Protein AF-A0A2A4ZWP2-F1 (afdb_monomer)

Foldseek 3Di:
DDDPPPPPPVVVVPPPPDPDLAWDWDADPVLDTDIDDPALNVRVNNVVVSCCVPQVVPVVCVVCLLCLNCCPPVPPRHDNVSSVVSVVCVDPVNCVVPPVVPDDVSNVVD

Secondary structure (DSSP, 8-state):
---STTSSSTTSSGGGSS-----EEEE-TT--EEEE-SSHHHHHHHHHHHHHHHHHHHHHHHHHHHTT-HHHHSGGG--HHHHHHHHHHT-HHHHHHHTGGGS-HHHH--

pLDDT: mean 84.02, std 16.62, range [47.91, 98.12]

Sequence (110 aa):
MRSVLAISFAAFFLSACFGDQSAKIVRTEQGIPHITSSTWLGLGFGYGYAYAQDNFCLIMKDVVRANGQSARYLGAEGDIAQDLIHALYNEDGLINDNFASRFSKQGQDV

Radius of gyration: 20.96 Å; Cα contacts (8 Å, |Δi|>4): 109; chains: 1; bounding box: 51×32×67 Å

Solvent-accessible surface area (backbone atoms only — not comparable to full-atom values): 6577 Å² total; per-residue (Å²): 145,82,86,80,81,75,72,73,68,65,68,71,70,67,70,77,81,63,74,66,57,56,51,50,78,48,64,51,96,89,61,57,75,48,72,49,47,96,39,61,36,0,39,52,46,39,48,53,55,58,48,38,76,78,38,43,74,61,55,52,54,50,53,35,37,53,63,29,39,21,45,79,76,52,49,91,80,26,42,64,70,58,13,52,53,24,49,64,61,65,31,69,68,55,37,44,73,72,45,59,74,70,55,56,63,80,79,63,72,97

Nearest PDB structures (foldseek):
  3l91-assembly1_A  TM=9.123E-01  e=5.843E-06  Pseudomonas aeruginosa
  4bth-assembly1_A  TM=8.992E-01  e=1.644E-05  Pseudomonas aeruginosa PAO1
  4hst-assembly1_A  TM=7.594E-01  e=5.007E-03  Pseudomonas
  1jw0-assembly1_A  TM=6.304E-01  e=1.039E-02  Brevundimonas diminuta
  6nvw-assembly1_A  TM=7.621E-01  e=6.447E-02  Priestia megaterium

Mean predicted aligned error: 9.73 Å

Structure (mmCIF, N/CA/C/O backbone):
data_AF-A0A2A4ZWP2-F1
#
_entry.id   AF-A0A2A4ZWP2-F1
#
loop_
_atom_site.group_PDB
_atom_site.id
_atom_site.type_symbol
_atom_site.label_atom_id
_atom_site.label_alt_id
_atom_site.label_comp_id
_atom_site.label_asym_id
_atom_site.label_entity_id
_atom_site.label_seq_id
_atom_site.pdbx_PDB_ins_code
_atom_site.Cartn_x
_atom_site.Cartn_y
_atom_site.Cartn_z
_atom_site.occupancy
_atom_site.B_iso_or_equiv
_atom_site.auth_seq_id
_atom_site.auth_comp_id
_atom_site.auth_asym_id
_atom_site.auth_atom_id
_atom_site.pdbx_PDB_model_num
ATOM 1 N N . MET A 1 1 ? 31.298 -12.905 45.152 1.00 47.91 1 MET A N 1
ATOM 2 C CA . MET A 1 1 ? 29.902 -13.291 44.834 1.00 47.91 1 MET A CA 1
ATOM 3 C C . MET A 1 1 ? 29.024 -12.040 44.781 1.00 47.91 1 MET A C 1
ATOM 5 O O . MET A 1 1 ? 28.210 -11.795 45.654 1.00 47.91 1 MET A O 1
ATOM 9 N N . ARG A 1 2 ? 29.270 -11.177 43.800 1.00 50.47 2 ARG A N 1
ATOM 10 C CA . ARG A 1 2 ? 28.554 -9.925 43.510 1.00 50.47 2 ARG A CA 1
ATOM 11 C C . ARG A 1 2 ? 28.834 -9.717 42.025 1.00 50.47 2 ARG A C 1
ATOM 13 O O . ARG A 1 2 ? 30.019 -9.759 41.725 1.00 50.47 2 ARG A O 1
ATOM 20 N N . SER A 1 3 ? 27.821 -9.664 41.150 1.00 51.31 3 SER A N 1
ATOM 21 C CA . SER A 1 3 ? 27.879 -9.143 39.752 1.00 51.31 3 SER A CA 1
ATOM 22 C C . SER A 1 3 ? 26.988 -9.859 38.714 1.00 51.31 3 SER A C 1
ATOM 24 O O . SER A 1 3 ? 27.189 -9.653 37.527 1.00 51.31 3 SER A O 1
ATOM 26 N N . VAL A 1 4 ? 25.978 -10.658 39.089 1.00 55.62 4 VAL A N 1
ATOM 27 C CA . VAL A 1 4 ? 25.075 -11.289 38.085 1.00 55.62 4 VAL A CA 1
ATOM 28 C C . VAL A 1 4 ? 23.728 -10.552 37.917 1.00 55.62 4 VAL A C 1
ATOM 30 O O . VAL A 1 4 ? 22.989 -10.819 36.979 1.00 55.62 4 VAL A O 1
ATOM 33 N N . LEU A 1 5 ? 23.403 -9.557 38.753 1.00 53.66 5 LEU A N 1
ATOM 34 C CA . LEU A 1 5 ? 22.064 -8.937 38.758 1.00 53.66 5 LEU A CA 1
ATOM 35 C C . LEU A 1 5 ? 21.815 -7.837 37.700 1.00 53.66 5 LEU A C 1
ATOM 37 O O . LEU A 1 5 ? 20.681 -7.392 37.561 1.00 53.66 5 LEU A O 1
ATOM 41 N N . ALA A 1 6 ? 22.829 -7.371 36.964 1.00 53.06 6 ALA A N 1
ATOM 42 C CA . ALA A 1 6 ? 22.697 -6.175 36.117 1.00 53.06 6 ALA A CA 1
ATOM 43 C C . ALA A 1 6 ? 22.193 -6.439 34.681 1.00 53.06 6 ALA A C 1
ATOM 45 O O . ALA A 1 6 ? 21.870 -5.493 33.970 1.00 53.06 6 ALA A O 1
ATOM 46 N N . ILE A 1 7 ? 22.107 -7.700 34.239 1.00 55.59 7 ILE A N 1
ATOM 47 C CA . ILE A 1 7 ? 21.822 -8.026 32.827 1.00 55.59 7 ILE A CA 1
ATOM 48 C C . ILE A 1 7 ? 20.307 -8.097 32.529 1.00 55.59 7 ILE A C 1
ATOM 50 O O . ILE A 1 7 ? 19.901 -7.930 31.384 1.00 55.59 7 ILE A O 1
ATOM 54 N N . SER A 1 8 ? 19.435 -8.243 33.536 1.00 57.38 8 SER A N 1
ATOM 55 C CA . SER A 1 8 ? 17.982 -8.370 33.297 1.00 57.38 8 SER A CA 1
ATOM 56 C C . SER A 1 8 ? 17.220 -7.056 33.074 1.00 57.38 8 SER A C 1
ATOM 58 O O . SER A 1 8 ? 16.101 -7.113 32.575 1.00 57.38 8 SER A O 1
ATOM 60 N N . PHE A 1 9 ? 17.769 -5.878 33.398 1.00 55.03 9 PHE A N 1
ATOM 61 C CA . PHE A 1 9 ? 17.009 -4.615 33.291 1.00 55.03 9 PHE A CA 1
ATOM 62 C C . PHE A 1 9 ? 17.069 -3.961 31.896 1.00 55.03 9 PHE A C 1
ATOM 64 O O . PHE A 1 9 ? 16.184 -3.190 31.536 1.00 55.03 9 PHE A O 1
ATOM 71 N N . ALA A 1 10 ? 18.075 -4.294 31.078 1.00 56.00 10 ALA A N 1
ATOM 72 C CA . ALA A 1 10 ? 18.239 -3.721 29.737 1.00 56.00 10 ALA A CA 1
ATOM 73 C C . ALA A 1 10 ? 17.262 -4.303 28.695 1.00 56.00 10 ALA A C 1
ATOM 75 O O . ALA A 1 10 ? 16.994 -3.667 27.679 1.00 56.00 10 ALA A O 1
ATOM 76 N N . ALA A 1 11 ? 16.695 -5.487 28.946 1.00 55.81 11 ALA A N 1
ATOM 77 C CA . ALA A 1 11 ? 15.780 -6.143 28.010 1.00 55.81 11 ALA A CA 1
ATOM 78 C C . ALA A 1 11 ? 14.361 -5.542 28.011 1.00 55.81 11 ALA A C 1
ATOM 80 O O . ALA A 1 11 ? 13.626 -5.722 27.045 1.00 55.81 11 ALA A O 1
ATOM 81 N N . PHE A 1 12 ? 13.969 -4.811 29.063 1.00 53.38 12 PHE A N 1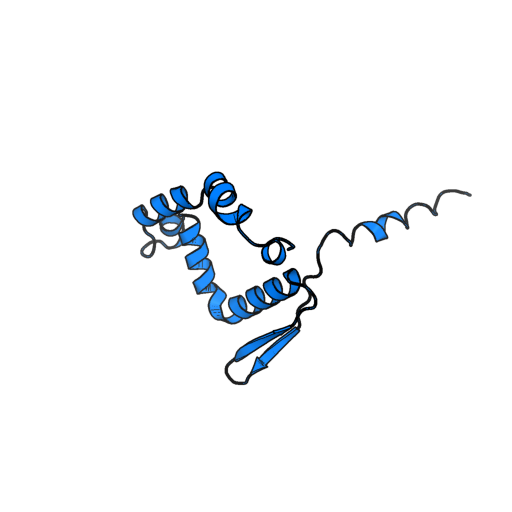
ATOM 82 C CA . PHE A 1 12 ? 12.607 -4.274 29.185 1.00 53.38 12 PHE A CA 1
ATOM 83 C C . PHE A 1 12 ? 12.415 -2.922 28.476 1.00 53.38 12 PHE A C 1
ATOM 85 O O . PHE A 1 12 ? 11.300 -2.572 28.105 1.00 53.38 12 PHE A O 1
ATOM 92 N N . PHE A 1 13 ? 13.495 -2.172 28.233 1.00 54.09 13 PHE A N 1
ATOM 93 C CA . PHE A 1 13 ? 13.431 -0.862 27.570 1.00 54.09 13 PHE A CA 1
ATOM 94 C C . PHE A 1 13 ? 13.458 -0.930 26.036 1.00 54.09 13 PHE A C 1
ATOM 96 O O . PHE A 1 13 ? 13.235 0.083 25.379 1.00 54.09 13 PHE A O 1
ATOM 103 N N . LEU A 1 14 ? 13.694 -2.106 25.446 1.00 52.91 14 LEU A N 1
ATOM 104 C CA . LEU A 1 14 ? 13.823 -2.248 23.992 1.00 52.91 14 LEU A CA 1
ATOM 105 C C . LEU A 1 14 ? 12.468 -2.317 23.260 1.00 52.91 14 LEU A C 1
ATOM 107 O O . LEU A 1 14 ? 12.407 -2.094 22.055 1.00 52.91 14 LEU A O 1
ATOM 111 N N . SER A 1 15 ? 11.372 -2.602 23.971 1.00 55.16 15 SER A N 1
ATOM 112 C CA . SER A 1 15 ? 10.065 -2.875 23.351 1.00 55.16 15 SER A CA 1
ATOM 113 C C . SER A 1 15 ? 9.203 -1.633 23.074 1.00 55.16 15 SER A C 1
ATOM 115 O O . SER A 1 15 ? 8.121 -1.777 22.517 1.00 55.16 15 SER A O 1
ATOM 117 N N . ALA A 1 16 ? 9.643 -0.427 23.446 1.00 55.94 16 ALA A N 1
ATOM 118 C CA . ALA A 1 16 ? 8.840 0.799 23.329 1.00 55.94 16 ALA A CA 1
ATOM 119 C C . ALA A 1 16 ? 9.024 1.567 22.002 1.00 55.94 16 ALA A C 1
ATOM 121 O O . ALA A 1 16 ? 8.424 2.623 21.830 1.00 55.94 16 ALA A O 1
ATOM 122 N N . CYS A 1 17 ? 9.865 1.083 21.081 1.00 58.34 17 CYS A N 1
ATOM 123 C CA . CYS A 1 17 ? 10.181 1.809 19.842 1.00 58.34 17 CYS A CA 1
ATOM 124 C C . CYS A 1 17 ? 9.208 1.518 18.685 1.00 58.34 17 CYS A C 1
ATOM 126 O O . CYS A 1 17 ? 9.166 2.264 17.714 1.00 58.34 17 CYS A O 1
ATOM 128 N N . PHE A 1 18 ? 8.420 0.443 18.772 1.00 62.00 18 PHE A N 1
ATOM 129 C CA . PHE A 1 18 ? 7.414 0.121 17.763 1.00 62.00 18 PHE A CA 1
ATOM 130 C C . PHE A 1 18 ? 6.050 0.533 18.305 1.00 62.00 18 PHE A C 1
ATOM 132 O O . PHE A 1 18 ? 5.607 -0.003 19.322 1.00 62.00 18 PHE A O 1
ATOM 139 N N . GLY A 1 19 ? 5.408 1.509 17.659 1.00 69.69 19 GLY A N 1
ATOM 140 C CA . GLY A 1 19 ? 4.042 1.902 17.995 1.00 69.69 19 GLY A CA 1
ATOM 141 C C . GLY A 1 19 ? 3.086 0.703 17.961 1.00 69.69 19 GLY A C 1
ATOM 142 O O . GLY A 1 19 ? 3.341 -0.298 17.287 1.00 69.69 19 GLY A O 1
ATOM 143 N N . ASP A 1 20 ? 1.977 0.796 18.698 1.00 80.50 20 ASP A N 1
ATOM 144 C CA . ASP A 1 20 ? 0.961 -0.259 18.744 1.00 80.50 20 ASP A CA 1
ATOM 145 C C . ASP A 1 20 ? 0.295 -0.428 17.365 1.00 80.50 20 ASP A C 1
ATOM 147 O O . ASP A 1 20 ? -0.468 0.433 16.923 1.00 80.50 20 ASP A O 1
ATOM 151 N N . GLN A 1 21 ? 0.609 -1.541 16.694 1.00 86.94 21 GLN A N 1
ATOM 152 C CA . GLN A 1 21 ? 0.063 -1.952 15.392 1.00 86.94 21 GLN A CA 1
ATOM 153 C C . GLN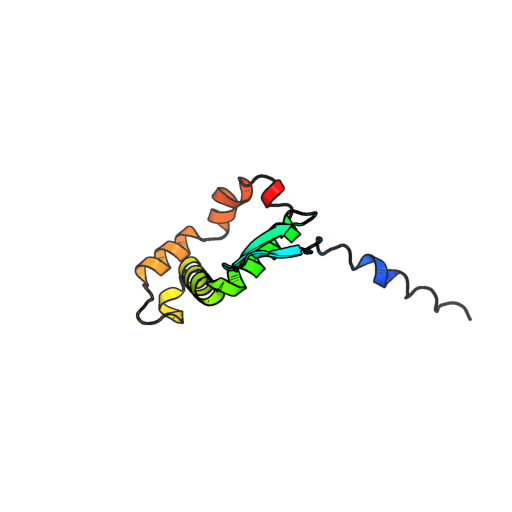 A 1 21 ? -1.150 -2.887 15.529 1.00 86.94 21 GLN A C 1
ATOM 155 O O . GLN A 1 21 ? -1.567 -3.520 14.557 1.00 86.94 21 GLN A O 1
ATOM 160 N N . SER A 1 22 ? -1.713 -3.034 16.731 1.00 91.62 22 SER A N 1
ATOM 161 C CA . SER A 1 22 ? -2.841 -3.936 16.941 1.00 91.62 22 SER A CA 1
ATOM 162 C C . SER A 1 22 ? -4.121 -3.425 16.270 1.00 91.62 22 SER A C 1
ATOM 164 O O . SER A 1 22 ? -4.464 -2.246 16.317 1.00 91.62 22 SER A O 1
ATOM 166 N N . ALA A 1 23 ? -4.856 -4.339 15.636 1.00 96.31 23 ALA A N 1
ATOM 167 C CA . ALA A 1 23 ? -6.153 -4.055 15.038 1.00 96.31 23 ALA A CA 1
ATOM 168 C C . ALA A 1 23 ? -7.072 -5.268 15.150 1.00 96.31 23 ALA A C 1
ATOM 170 O O . ALA A 1 23 ? -6.656 -6.409 14.940 1.00 96.31 23 ALA A O 1
ATOM 171 N N . LYS A 1 24 ? -8.351 -5.018 15.430 1.00 97.94 24 LYS A N 1
ATOM 172 C CA . LYS A 1 24 ? -9.405 -6.028 15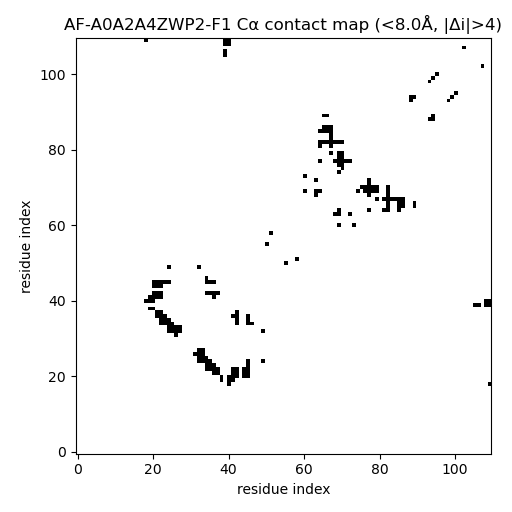.323 1.00 97.94 24 LYS A CA 1
ATOM 173 C C . LYS A 1 24 ? -10.108 -5.861 13.982 1.00 97.94 24 LYS A C 1
ATOM 175 O O . LYS A 1 24 ? -10.600 -4.776 13.678 1.00 97.94 24 LYS A O 1
ATOM 180 N N . ILE A 1 25 ? -10.184 -6.949 13.221 1.00 98.12 25 ILE A N 1
ATOM 181 C CA . ILE A 1 25 ? -10.826 -6.995 11.906 1.00 98.12 25 ILE A CA 1
ATOM 182 C C . ILE A 1 25 ? -11.987 -7.984 11.978 1.00 98.12 25 ILE A C 1
ATOM 184 O O . ILE A 1 25 ? -11.793 -9.151 12.316 1.00 98.12 25 ILE A O 1
ATOM 188 N N . VAL A 1 26 ? -13.195 -7.517 11.668 1.00 98.12 26 VAL A N 1
ATOM 189 C CA . VAL A 1 26 ? -14.394 -8.356 11.542 1.00 98.12 26 VAL A CA 1
ATOM 190 C C . VAL A 1 26 ? -14.954 -8.167 10.142 1.00 98.12 26 VAL A C 1
ATOM 192 O O . VAL A 1 26 ? -15.094 -7.034 9.688 1.00 98.12 26 VAL A O 1
ATOM 195 N N . ARG A 1 27 ? -15.272 -9.263 9.454 1.00 97.88 27 ARG A N 1
ATOM 196 C CA . ARG A 1 27 ? -15.872 -9.217 8.119 1.00 97.88 27 ARG A CA 1
ATOM 197 C C . ARG A 1 27 ? -17.348 -9.577 8.172 1.00 97.88 27 ARG A C 1
ATOM 199 O O . ARG A 1 27 ? -17.747 -10.462 8.927 1.00 97.88 27 ARG A O 1
ATOM 206 N N . THR A 1 28 ? -18.142 -8.872 7.376 1.00 97.69 28 THR A N 1
ATOM 207 C CA . THR A 1 28 ? -19.525 -9.264 7.070 1.00 97.69 28 THR A CA 1
ATOM 208 C C . THR A 1 28 ? -19.542 -10.389 6.034 1.00 97.69 28 THR A C 1
ATOM 210 O O . THR A 1 28 ? -18.495 -10.797 5.529 1.00 97.69 28 THR A O 1
ATOM 213 N N . GLU A 1 29 ? -20.729 -10.899 5.706 1.00 96.88 29 GLU A N 1
ATOM 214 C CA . GLU A 1 29 ? -20.913 -12.018 4.773 1.00 96.88 29 GLU A CA 1
ATOM 215 C C . GLU A 1 29 ? -20.303 -11.754 3.384 1.00 96.88 29 GLU A C 1
ATOM 217 O O . GLU A 1 29 ? -19.697 -12.646 2.800 1.00 96.88 29 GLU A O 1
ATOM 222 N N . GLN A 1 30 ? -20.382 -10.518 2.882 1.00 96.75 30 GLN A N 1
ATOM 223 C CA . GLN A 1 30 ? -19.811 -10.123 1.586 1.00 96.75 30 GLN A CA 1
ATOM 224 C C . GLN A 1 30 ? -18.321 -9.739 1.674 1.00 96.75 30 GLN A C 1
ATOM 226 O O . GLN A 1 30 ? -17.775 -9.161 0.739 1.00 96.75 30 GLN A O 1
ATOM 231 N N . GLY A 1 31 ? -17.656 -10.019 2.799 1.00 96.25 31 GLY A N 1
ATOM 232 C CA . GLY A 1 31 ? -16.225 -9.771 2.980 1.00 96.25 31 GLY A CA 1
ATOM 233 C C . GLY A 1 31 ? -15.848 -8.327 3.325 1.00 96.25 31 GLY A C 1
ATOM 234 O O . GLY A 1 31 ? -14.658 -8.035 3.429 1.00 96.25 31 GLY A O 1
ATOM 235 N N . ILE A 1 32 ? -16.817 -7.430 3.554 1.00 97.94 32 ILE A N 1
ATOM 236 C CA . ILE A 1 32 ? -16.553 -6.018 3.882 1.00 97.94 32 ILE A CA 1
ATOM 237 C C . ILE A 1 32 ? -15.886 -5.941 5.268 1.00 97.94 32 ILE A C 1
ATOM 239 O O . ILE A 1 32 ? -16.498 -6.377 6.252 1.00 97.94 32 ILE A O 1
ATOM 243 N N . PRO A 1 33 ? -14.650 -5.414 5.377 1.00 98.00 33 PRO A N 1
ATOM 244 C CA . PRO A 1 33 ? -13.936 -5.357 6.644 1.00 98.00 33 PRO A CA 1
ATOM 245 C C . PRO A 1 33 ? -14.375 -4.156 7.492 1.00 98.00 33 PRO A C 1
ATOM 247 O O . PRO A 1 33 ? -14.331 -3.009 7.055 1.00 98.00 33 PRO A O 1
ATOM 250 N N . HIS A 1 34 ? -14.724 -4.420 8.748 1.00 98.00 34 HIS A N 1
ATOM 251 C CA . HIS A 1 34 ? -14.853 -3.426 9.810 1.00 98.00 34 HIS A CA 1
ATOM 252 C C . HIS A 1 34 ? -13.603 -3.503 10.691 1.00 98.00 34 HIS A C 1
ATOM 254 O O . HIS A 1 34 ? -13.357 -4.527 11.336 1.00 98.00 34 HIS A O 1
ATOM 260 N N . ILE A 1 35 ? -12.801 -2.436 10.696 1.00 97.94 35 ILE A N 1
ATOM 261 C CA . ILE A 1 35 ? -11.501 -2.390 11.375 1.00 97.94 35 ILE A CA 1
ATOM 262 C C . ILE A 1 35 ? -11.586 -1.416 12.547 1.00 97.94 35 ILE A C 1
ATOM 264 O O . ILE A 1 35 ? -12.023 -0.278 12.389 1.00 97.94 35 ILE A O 1
ATOM 268 N N . THR A 1 36 ? -11.148 -1.860 13.722 1.00 97.12 36 THR A N 1
ATOM 269 C CA . THR A 1 36 ? -11.078 -1.032 14.933 1.00 97.12 36 THR A CA 1
ATOM 270 C C . THR A 1 36 ? -9.697 -1.134 15.566 1.00 97.12 36 THR A C 1
ATOM 272 O O . THR A 1 36 ? -9.164 -2.238 15.688 1.00 97.12 36 THR A O 1
ATOM 275 N N . SER A 1 37 ? -9.157 0.000 16.005 1.00 94.56 37 SER A N 1
ATOM 276 C CA . SER A 1 37 ? -7.856 0.127 16.669 1.00 94.56 37 SER A CA 1
ATOM 277 C C . SER A 1 37 ? -7.901 1.260 17.703 1.00 94.56 37 SER A C 1
ATOM 279 O O . SER A 1 37 ? -8.724 2.170 17.587 1.00 94.56 37 SER A O 1
ATOM 281 N N . SER A 1 38 ? -7.026 1.198 18.708 1.00 92.31 38 SER A N 1
ATOM 282 C CA . SER A 1 38 ? -6.771 2.265 19.690 1.00 92.31 38 SER A CA 1
ATOM 283 C C . SER A 1 38 ? -5.870 3.381 19.141 1.00 92.31 38 SER A C 1
ATOM 285 O O . SER A 1 38 ? -5.866 4.484 19.687 1.00 92.31 38 SER A O 1
ATOM 287 N N . THR A 1 39 ? -5.117 3.108 18.071 1.00 88.44 39 THR A N 1
ATOM 288 C CA . THR A 1 39 ? -4.139 4.019 17.457 1.00 88.44 39 THR A CA 1
ATOM 289 C C . THR A 1 39 ? -4.356 4.151 15.947 1.00 88.44 39 THR A C 1
ATOM 291 O O . THR A 1 39 ? -4.900 3.252 15.295 1.00 88.44 39 THR A O 1
ATOM 294 N N . TRP A 1 40 ? -3.884 5.259 15.368 1.00 88.38 40 TRP A N 1
ATOM 295 C CA . TRP A 1 40 ? -3.884 5.464 13.914 1.00 88.38 40 TRP A CA 1
ATOM 296 C C . TRP A 1 40 ? -2.955 4.494 13.190 1.00 88.38 40 TRP A C 1
ATOM 298 O O . TRP A 1 40 ? -3.347 3.956 12.157 1.00 88.38 40 TRP A O 1
ATOM 308 N N . LEU A 1 41 ? -1.788 4.196 13.771 1.00 87.56 41 LEU A N 1
ATOM 309 C CA . LEU A 1 41 ? -0.878 3.176 13.258 1.00 87.56 41 LEU A CA 1
ATOM 310 C C . LEU A 1 41 ? -1.560 1.806 13.155 1.00 87.56 41 LEU A C 1
ATOM 312 O O . LEU A 1 41 ? -1.566 1.202 12.084 1.00 87.56 41 LEU A O 1
ATOM 316 N N . GLY A 1 42 ? -2.186 1.335 14.237 1.00 91.81 42 GLY A N 1
ATOM 317 C CA . GLY A 1 42 ? -2.923 0.074 14.234 1.00 91.81 42 GLY A CA 1
ATOM 318 C C . GLY A 1 42 ? -4.098 0.095 13.256 1.00 91.81 42 GLY A C 1
ATOM 319 O O . GLY A 1 42 ? -4.326 -0.880 12.542 1.00 91.81 42 GLY A O 1
ATOM 320 N N . LEU A 1 43 ? -4.803 1.226 13.121 1.00 92.50 43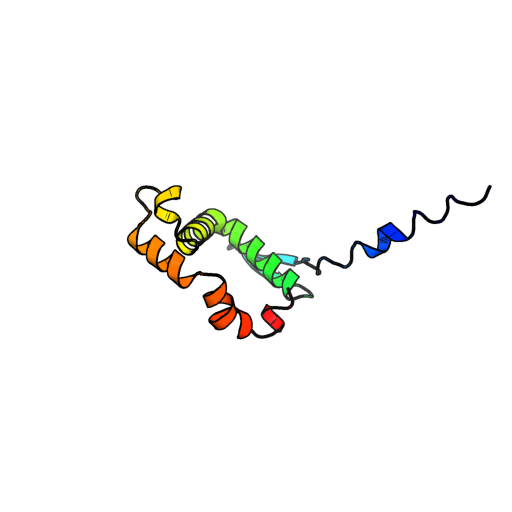 LEU A N 1
ATOM 321 C CA . LEU A 1 43 ? -5.890 1.356 12.147 1.00 92.50 43 LEU A CA 1
ATOM 322 C C . LEU A 1 43 ? -5.373 1.227 10.706 1.00 92.50 43 LEU A C 1
ATOM 324 O O . LEU A 1 43 ? -5.947 0.474 9.917 1.00 92.50 43 LEU A O 1
ATOM 328 N N . GLY A 1 44 ? -4.277 1.919 10.379 1.00 91.50 44 GLY A N 1
ATOM 329 C CA . GLY A 1 44 ? -3.610 1.835 9.081 1.00 91.50 44 GLY A CA 1
ATOM 330 C C . GLY A 1 44 ? -3.091 0.427 8.787 1.00 91.50 44 GLY A C 1
ATOM 331 O O . GLY A 1 44 ? -3.309 -0.089 7.691 1.00 91.50 44 GLY A O 1
ATOM 332 N N . PHE A 1 45 ? -2.499 -0.233 9.787 1.00 93.69 45 PHE A N 1
ATOM 333 C CA . PHE A 1 45 ? -2.058 -1.624 9.690 1.00 93.69 45 PHE A CA 1
ATOM 334 C C . PHE A 1 45 ? -3.227 -2.569 9.380 1.00 93.69 45 PHE A C 1
ATOM 336 O O . PHE A 1 45 ? -3.175 -3.330 8.412 1.00 93.69 45 PHE A O 1
ATOM 343 N N . GLY A 1 46 ? -4.318 -2.485 10.149 1.00 96.44 46 GLY A N 1
ATOM 344 C CA . GLY A 1 46 ? -5.510 -3.306 9.939 1.00 96.44 46 GLY A CA 1
ATOM 345 C C . GLY A 1 46 ? -6.166 -3.069 8.577 1.00 96.44 46 GLY A C 1
ATOM 346 O O . GLY A 1 46 ? -6.599 -4.025 7.932 1.00 96.44 46 GLY A O 1
ATOM 347 N N . TYR A 1 47 ? -6.187 -1.818 8.107 1.00 96.38 47 TYR A N 1
ATOM 348 C CA . TYR A 1 47 ? -6.669 -1.460 6.773 1.00 96.38 47 TYR A CA 1
ATOM 349 C C . TYR A 1 47 ? -5.807 -2.057 5.663 1.00 96.38 47 TYR A C 1
ATOM 351 O O . TYR A 1 47 ? -6.333 -2.764 4.802 1.00 96.38 47 TYR A O 1
ATOM 359 N N . GLY A 1 48 ? -4.490 -1.839 5.712 1.00 95.69 48 GLY A N 1
ATOM 360 C CA . GLY A 1 48 ? -3.560 -2.400 4.735 1.00 95.69 48 GLY A CA 1
ATOM 361 C C . GLY A 1 48 ? -3.636 -3.926 4.692 1.00 95.69 48 GLY A C 1
ATOM 362 O O . GLY A 1 48 ? -3.724 -4.510 3.614 1.00 95.69 48 GLY A O 1
ATOM 363 N N . TYR A 1 49 ? -3.703 -4.574 5.859 1.00 96.94 49 TYR A N 1
ATOM 364 C CA . TYR A 1 49 ? -3.836 -6.026 5.967 1.00 96.94 49 TYR A CA 1
ATOM 365 C C . TYR A 1 49 ? -5.165 -6.544 5.398 1.00 96.94 49 TYR A C 1
ATOM 367 O O . TYR A 1 49 ? -5.190 -7.552 4.688 1.00 96.94 49 TYR A O 1
ATOM 375 N N . ALA A 1 50 ? -6.285 -5.879 5.694 1.00 98.06 50 ALA A N 1
ATOM 376 C CA . ALA A 1 50 ? -7.587 -6.257 5.152 1.00 98.06 50 ALA A CA 1
ATOM 377 C C . ALA A 1 50 ? -7.628 -6.104 3.628 1.00 98.06 50 ALA A C 1
ATOM 379 O O . ALA A 1 50 ? -8.069 -7.028 2.950 1.00 98.06 50 ALA A O 1
ATOM 380 N N . TYR A 1 51 ? -7.131 -4.983 3.101 1.00 97.88 51 TYR A N 1
ATOM 381 C CA . TYR A 1 51 ? -7.110 -4.708 1.667 1.00 97.88 51 TYR A CA 1
ATOM 382 C C . TYR A 1 51 ? -6.177 -5.657 0.907 1.00 97.88 51 TYR A C 1
ATOM 384 O O . TYR A 1 51 ? -6.550 -6.163 -0.149 1.00 97.88 51 TYR A O 1
ATOM 392 N N . ALA A 1 52 ? -4.993 -5.950 1.457 1.00 97.69 52 ALA A N 1
ATOM 393 C CA . ALA A 1 52 ? -4.033 -6.864 0.844 1.00 97.69 52 ALA A CA 1
ATOM 394 C C . ALA A 1 52 ? -4.582 -8.291 0.721 1.00 97.69 52 ALA A C 1
ATOM 396 O O . ALA A 1 52 ? -4.357 -8.923 -0.303 1.00 97.69 52 ALA A O 1
ATOM 397 N N . GLN A 1 53 ? -5.346 -8.787 1.699 1.00 96.88 53 GLN A N 1
ATOM 398 C CA . GLN A 1 53 ? -5.985 -10.108 1.584 1.00 96.88 53 GLN A CA 1
ATOM 399 C C . GLN A 1 53 ? -6.854 -10.236 0.326 1.00 96.88 53 GLN A C 1
ATOM 401 O O . GLN A 1 53 ? -6.868 -11.296 -0.294 1.00 96.88 53 GLN A O 1
ATOM 406 N N . ASP A 1 54 ? -7.528 -9.153 -0.061 1.00 97.25 54 ASP A N 1
ATOM 407 C CA . ASP A 1 54 ? -8.491 -9.164 -1.161 1.00 97.25 54 ASP A CA 1
ATOM 408 C C . ASP A 1 54 ? -7.863 -8.695 -2.491 1.00 97.25 54 ASP A C 1
ATOM 410 O O . ASP A 1 54 ? -8.280 -9.125 -3.564 1.00 97.25 54 ASP A O 1
ATOM 414 N N . ASN A 1 55 ? -6.853 -7.815 -2.440 1.00 97.62 55 ASN A N 1
ATOM 415 C CA . ASN A 1 55 ? -6.363 -7.055 -3.598 1.00 97.62 55 ASN A CA 1
ATOM 416 C C . ASN A 1 55 ? -4.829 -7.011 -3.727 1.00 97.62 55 ASN A C 1
ATOM 418 O O . ASN A 1 55 ? -4.300 -6.119 -4.393 1.00 97.62 55 ASN A O 1
ATOM 422 N N . PHE A 1 56 ? -4.093 -7.955 -3.124 1.00 97.44 56 PHE A N 1
ATOM 423 C CA . PHE A 1 56 ? -2.621 -7.939 -3.112 1.00 97.44 56 PHE A CA 1
ATOM 424 C C . PHE A 1 56 ? -1.995 -7.728 -4.500 1.00 97.44 56 PHE A C 1
ATOM 426 O O . PHE A 1 56 ? -1.155 -6.852 -4.690 1.00 97.44 56 PHE A O 1
ATOM 433 N N . CYS A 1 57 ? -2.419 -8.502 -5.500 1.00 96.19 57 CYS A N 1
ATOM 434 C CA . CYS A 1 57 ? -1.839 -8.415 -6.840 1.00 96.19 57 CYS A CA 1
ATOM 435 C C . CYS A 1 57 ? -2.105 -7.059 -7.507 1.00 96.19 57 CYS A C 1
ATOM 437 O O . CYS A 1 57 ? -1.242 -6.552 -8.218 1.00 96.19 57 CYS A O 1
ATOM 439 N N . LEU A 1 58 ? -3.286 -6.475 -7.281 1.00 97.06 58 LEU A N 1
ATOM 440 C CA . LEU A 1 58 ? -3.649 -5.180 -7.853 1.00 97.06 58 LEU A CA 1
ATOM 441 C C . LEU A 1 58 ? -2.762 -4.081 -7.274 1.00 97.06 58 LEU A C 1
ATOM 443 O O . LEU A 1 58 ? -2.086 -3.384 -8.028 1.00 97.06 58 LEU A O 1
ATOM 447 N N . ILE A 1 59 ? -2.676 -4.001 -5.944 1.00 97.62 59 ILE A N 1
ATOM 448 C CA . ILE A 1 59 ? -1.888 -2.947 -5.305 1.00 97.62 59 ILE A CA 1
ATOM 449 C C . ILE A 1 59 ? -0.401 -3.071 -5.610 1.00 97.62 59 ILE A C 1
ATOM 451 O O . ILE A 1 59 ? 0.259 -2.064 -5.838 1.00 97.62 59 ILE A O 1
ATOM 455 N N . MET A 1 60 ? 0.137 -4.290 -5.693 1.00 97.56 60 MET A N 1
ATOM 456 C CA . MET A 1 60 ? 1.554 -4.469 -6.011 1.00 97.56 60 MET A CA 1
ATOM 457 C C . MET A 1 60 ? 1.893 -4.048 -7.444 1.00 97.56 60 MET A C 1
ATOM 459 O O . MET A 1 60 ? 2.982 -3.519 -7.673 1.00 97.56 60 MET A O 1
ATOM 463 N N . LYS A 1 61 ? 0.971 -4.211 -8.404 1.00 97.38 61 LYS A N 1
ATOM 464 C CA . LYS A 1 61 ? 1.151 -3.663 -9.759 1.00 97.38 61 LYS A CA 1
ATOM 465 C C . LYS A 1 61 ? 1.199 -2.138 -9.735 1.00 97.38 61 LYS A C 1
ATOM 467 O O . LYS A 1 61 ? 2.044 -1.549 -10.408 1.00 97.38 61 LYS A O 1
ATOM 472 N N . ASP A 1 62 ? 0.346 -1.509 -8.935 1.00 96.50 62 ASP A N 1
ATOM 473 C CA . ASP A 1 62 ? 0.323 -0.053 -8.808 1.00 96.50 62 ASP A CA 1
ATOM 474 C C . ASP A 1 62 ? 1.556 0.481 -8.073 1.00 96.50 62 ASP A C 1
ATOM 476 O O . ASP A 1 62 ? 2.120 1.481 -8.501 1.00 96.50 62 ASP A O 1
ATOM 480 N N . VAL A 1 63 ? 2.066 -0.225 -7.057 1.00 96.38 63 VAL A N 1
ATOM 481 C CA . VAL A 1 63 ? 3.351 0.101 -6.409 1.00 96.38 63 VAL A CA 1
ATOM 482 C C . VAL A 1 63 ? 4.502 0.051 -7.416 1.00 96.38 63 VAL A C 1
ATOM 484 O O . VAL A 1 63 ? 5.330 0.958 -7.463 1.00 96.38 63 VAL A O 1
ATOM 487 N N . VAL A 1 64 ? 4.558 -0.980 -8.263 1.00 97.31 64 VAL A N 1
ATOM 488 C CA . VAL A 1 64 ? 5.580 -1.087 -9.317 1.00 97.31 64 VAL A CA 1
ATOM 489 C C . VAL A 1 64 ? 5.496 0.084 -10.306 1.00 97.31 64 VAL A C 1
ATOM 491 O O . VAL A 1 64 ? 6.529 0.643 -10.678 1.00 97.31 64 VAL A O 1
ATOM 494 N N . ARG A 1 65 ? 4.284 0.480 -10.715 1.00 96.44 65 ARG A N 1
ATOM 495 C CA . ARG A 1 65 ? 4.062 1.636 -11.601 1.00 96.44 65 ARG A CA 1
ATOM 496 C C . ARG A 1 65 ? 4.423 2.955 -10.931 1.00 96.44 65 ARG A C 1
ATOM 498 O O . ARG A 1 65 ? 5.091 3.773 -11.552 1.00 96.44 65 ARG A O 1
ATOM 505 N N . ALA A 1 66 ? 4.034 3.138 -9.671 1.00 95.12 66 ALA A N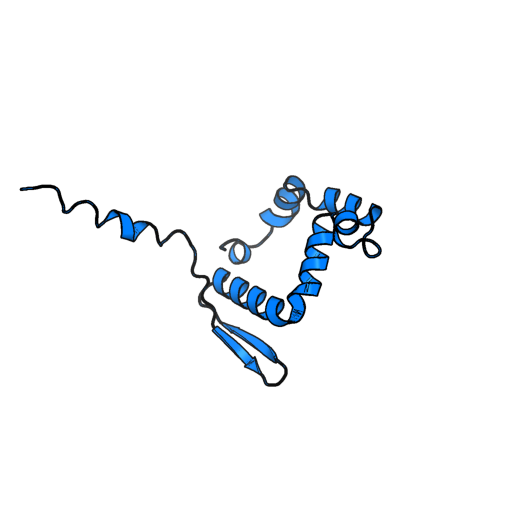 1
ATOM 506 C CA . ALA A 1 66 ? 4.355 4.322 -8.886 1.00 95.12 66 ALA A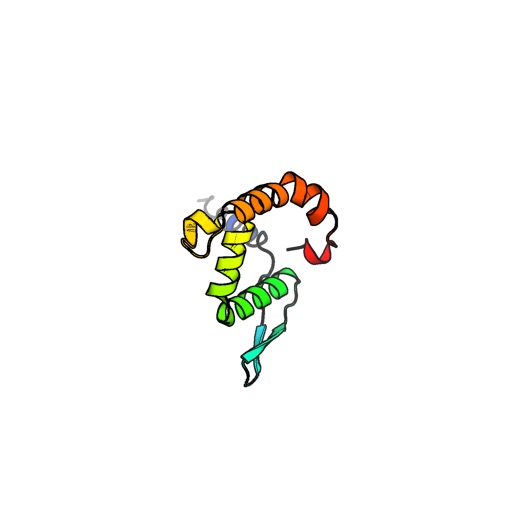 CA 1
ATOM 507 C C . ALA A 1 66 ? 5.870 4.492 -8.716 1.00 95.12 66 ALA A C 1
ATOM 509 O O . ALA A 1 66 ? 6.371 5.607 -8.785 1.00 95.12 66 ALA A O 1
ATOM 510 N N . ASN A 1 67 ? 6.617 3.395 -8.593 1.00 93.94 67 ASN A N 1
ATOM 511 C CA . ASN A 1 67 ? 8.080 3.435 -8.559 1.00 93.94 67 ASN A CA 1
ATOM 512 C C . ASN A 1 67 ? 8.731 3.655 -9.938 1.00 93.94 67 ASN A C 1
ATOM 514 O O . ASN A 1 67 ? 9.956 3.703 -10.027 1.00 93.94 67 ASN A O 1
ATOM 518 N N . GLY A 1 68 ? 7.948 3.739 -11.018 1.00 96.38 68 GLY A N 1
ATOM 519 C CA . GLY A 1 68 ? 8.457 3.852 -12.383 1.00 96.38 68 GLY A CA 1
ATOM 520 C C . GLY A 1 68 ? 9.235 2.616 -12.841 1.00 96.38 68 GLY A C 1
ATOM 521 O O . GLY A 1 68 ? 10.287 2.731 -13.465 1.00 96.38 68 GLY A O 1
ATOM 522 N N . GLN A 1 69 ? 8.765 1.421 -12.475 1.00 96.94 69 GLN A N 1
ATOM 523 C CA . GLN A 1 69 ? 9.441 0.152 -12.775 1.00 96.94 69 GLN A CA 1
ATOM 524 C C . GLN A 1 69 ? 8.552 -0.835 -13.546 1.00 96.94 69 GLN A C 1
ATOM 526 O O . GLN A 1 69 ? 8.840 -2.037 -13.596 1.00 96.94 69 GLN A O 1
ATOM 531 N N . SER A 1 70 ? 7.459 -0.359 -14.142 1.00 97.81 70 SER A N 1
ATOM 532 C CA . SER A 1 70 ? 6.477 -1.209 -14.812 1.00 97.81 70 SER A CA 1
ATOM 533 C C . SER A 1 70 ? 7.054 -1.933 -16.026 1.00 97.81 70 SER A C 1
ATOM 535 O O . SER A 1 70 ? 6.830 -3.135 -16.168 1.00 97.81 70 SER A O 1
ATOM 537 N N . ALA 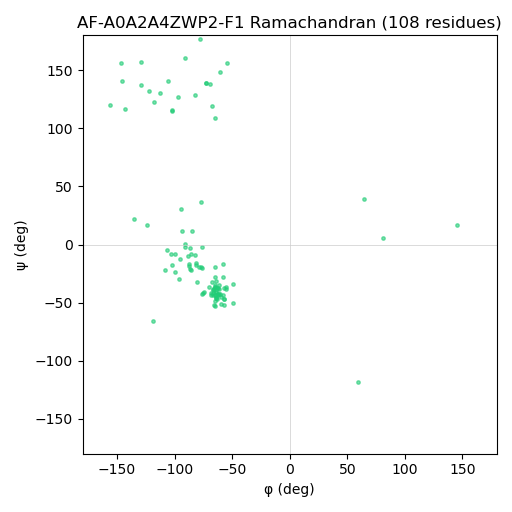A 1 71 ? 7.881 -1.276 -16.839 1.00 97.06 71 ALA A N 1
ATOM 538 C CA . ALA A 1 71 ? 8.517 -1.898 -17.997 1.00 97.06 71 ALA A CA 1
ATOM 539 C C . ALA A 1 71 ? 9.497 -3.017 -17.605 1.00 97.06 71 ALA A C 1
ATOM 541 O O . ALA A 1 71 ? 9.688 -3.974 -18.355 1.00 97.06 71 ALA A O 1
ATOM 542 N N . ARG A 1 72 ? 10.095 -2.931 -16.407 1.00 96.00 72 ARG A N 1
ATOM 543 C CA . ARG A 1 72 ? 11.015 -3.951 -15.884 1.00 96.00 72 ARG A CA 1
ATOM 544 C C . ARG A 1 72 ? 10.286 -5.197 -15.385 1.00 96.00 72 ARG A C 1
ATOM 546 O O . ARG A 1 72 ? 10.771 -6.302 -15.613 1.00 96.00 72 ARG A O 1
ATOM 553 N N . TYR A 1 73 ? 9.177 -5.024 -14.666 1.00 97.44 73 TYR A N 1
ATOM 554 C CA . TYR A 1 73 ? 8.544 -6.122 -13.922 1.00 97.44 73 TYR A CA 1
ATOM 555 C C . TYR A 1 73 ? 7.225 -6.623 -14.520 1.00 97.44 73 TYR A C 1
ATOM 557 O O . TYR A 1 73 ? 6.843 -7.756 -14.239 1.00 97.44 73 TYR A O 1
ATOM 565 N N . LEU A 1 74 ? 6.533 -5.821 -15.336 1.00 97.12 74 LEU A N 1
ATOM 566 C CA . LEU A 1 74 ? 5.219 -6.164 -15.904 1.00 97.12 74 LEU A CA 1
ATOM 567 C C . LEU A 1 74 ? 5.272 -6.509 -17.403 1.00 97.12 74 LEU A C 1
ATOM 569 O O . LEU A 1 74 ? 4.265 -6.919 -17.979 1.00 97.12 74 LEU A O 1
ATOM 573 N N . GLY A 1 75 ? 6.438 -6.378 -18.044 1.00 93.88 75 GLY A N 1
ATOM 574 C CA . GLY A 1 75 ? 6.637 -6.741 -19.447 1.00 93.88 75 GLY A CA 1
ATOM 575 C C . GLY A 1 75 ? 5.715 -5.955 -20.379 1.00 93.88 75 GLY A C 1
ATOM 576 O O . GLY A 1 75 ? 5.780 -4.732 -20.423 1.00 93.88 75 GLY A O 1
ATOM 577 N N . ALA A 1 76 ? 4.845 -6.659 -21.109 1.00 95.62 76 ALA A N 1
ATOM 578 C CA . ALA A 1 76 ? 3.932 -6.053 -22.084 1.00 95.62 76 ALA A CA 1
ATOM 579 C C . ALA A 1 76 ? 2.882 -5.109 -21.467 1.00 95.62 76 ALA A C 1
ATOM 581 O O . ALA A 1 76 ? 2.303 -4.300 -22.183 1.00 95.62 76 ALA A O 1
ATOM 582 N N . GLU A 1 77 ? 2.626 -5.209 -20.159 1.00 95.50 77 GLU A N 1
ATOM 583 C CA . GLU A 1 77 ? 1.721 -4.298 -19.445 1.00 95.50 77 GLU A CA 1
ATOM 584 C C . GLU A 1 77 ? 2.432 -3.066 -18.854 1.00 95.50 77 GLU A C 1
ATOM 586 O O . GLU A 1 77 ? 1.786 -2.239 -18.201 1.00 95.50 77 GLU A O 1
ATOM 591 N N . GLY A 1 78 ? 3.755 -2.976 -19.015 1.00 96.88 78 GLY A N 1
ATOM 592 C CA . GLY A 1 78 ? 4.562 -1.841 -18.581 1.00 96.88 78 GLY A CA 1
ATOM 593 C C . GLY A 1 78 ? 4.720 -0.776 -19.664 1.00 96.88 78 GLY A C 1
ATOM 594 O O . GLY A 1 78 ? 4.557 -1.049 -20.852 1.00 96.88 78 GLY A O 1
ATOM 595 N N . ASP A 1 79 ? 5.075 0.439 -19.248 1.00 97.56 79 ASP A N 1
ATOM 596 C CA . ASP A 1 79 ? 5.252 1.582 -20.145 1.00 97.56 79 ASP A CA 1
ATOM 597 C C . ASP A 1 79 ? 6.425 2.461 -19.681 1.00 97.56 79 ASP A C 1
ATOM 599 O O . ASP A 1 79 ? 6.392 3.059 -18.608 1.00 97.56 79 ASP A O 1
ATOM 603 N N . ILE A 1 80 ? 7.464 2.564 -20.518 1.00 96.62 80 ILE A N 1
ATOM 604 C CA . ILE A 1 80 ? 8.668 3.365 -20.242 1.00 96.62 80 ILE A CA 1
ATOM 605 C C . ILE A 1 80 ? 8.355 4.863 -20.157 1.00 96.62 80 ILE A C 1
ATOM 607 O O . ILE A 1 80 ? 8.984 5.576 -19.374 1.00 96.62 80 ILE A O 1
ATOM 611 N N . ALA A 1 81 ? 7.401 5.361 -20.949 1.00 96.25 81 ALA A N 1
ATOM 612 C CA . ALA A 1 81 ? 7.014 6.764 -20.882 1.00 96.25 81 ALA A CA 1
ATOM 613 C C . ALA A 1 81 ? 6.316 7.055 -19.547 1.00 96.25 81 ALA A C 1
ATOM 615 O O . ALA A 1 81 ? 6.642 8.037 -18.880 1.00 96.25 81 ALA A O 1
ATOM 616 N N . GLN A 1 82 ? 5.415 6.167 -19.118 1.00 96.00 82 GLN A N 1
ATOM 617 C CA . GLN A 1 82 ? 4.771 6.248 -17.806 1.00 96.00 82 GLN A CA 1
ATOM 618 C C . GLN A 1 82 ? 5.790 6.134 -16.667 1.00 96.00 82 GLN A C 1
ATOM 620 O O . GLN A 1 82 ? 5.714 6.900 -15.704 1.00 96.00 82 GLN A O 1
ATOM 625 N N . ASP A 1 83 ? 6.748 5.217 -16.785 1.00 96.62 83 ASP A N 1
ATOM 626 C CA . ASP A 1 83 ? 7.794 5.003 -15.789 1.00 96.62 83 ASP A CA 1
ATOM 627 C C . ASP A 1 83 ? 8.675 6.240 -15.608 1.00 96.62 83 ASP A C 1
ATOM 629 O O . ASP A 1 83 ? 8.930 6.641 -14.473 1.00 96.62 83 ASP A O 1
ATOM 633 N N . LEU A 1 84 ? 9.074 6.893 -16.707 1.00 94.75 84 LEU A N 1
ATOM 634 C CA . LEU A 1 84 ? 9.850 8.133 -16.660 1.00 94.75 84 LEU A CA 1
ATOM 635 C C . LEU A 1 84 ? 9.118 9.214 -15.861 1.00 94.75 84 LEU A C 1
ATOM 637 O O . LEU A 1 84 ? 9.709 9.849 -14.994 1.00 94.75 84 LEU A O 1
ATOM 641 N N . ILE A 1 85 ? 7.828 9.409 -16.134 1.00 93.75 85 ILE A N 1
ATOM 642 C CA . ILE A 1 85 ? 7.032 10.415 -15.428 1.00 93.75 85 ILE A CA 1
ATOM 643 C C . ILE A 1 85 ? 6.924 10.076 -13.937 1.00 93.75 85 ILE A C 1
ATOM 645 O O . ILE A 1 85 ? 7.133 10.950 -13.101 1.00 93.75 85 ILE A O 1
ATOM 649 N N . HIS A 1 86 ? 6.663 8.819 -13.579 1.00 94.38 86 HIS A N 1
ATOM 650 C CA . HIS A 1 86 ? 6.550 8.429 -12.171 1.00 94.38 86 HIS A CA 1
ATOM 651 C C . HIS A 1 86 ? 7.880 8.540 -11.424 1.00 94.38 86 HIS A C 1
ATOM 653 O O . HIS A 1 86 ? 7.892 9.025 -10.297 1.00 94.38 86 HIS A O 1
ATOM 659 N N . ALA A 1 87 ? 8.995 8.183 -12.062 1.00 91.38 87 ALA A N 1
ATOM 660 C CA . ALA A 1 87 ? 10.324 8.361 -11.487 1.00 91.38 87 ALA A CA 1
ATOM 661 C C . ALA A 1 87 ? 10.676 9.843 -11.259 1.00 91.38 87 ALA A C 1
ATOM 663 O O . ALA A 1 87 ? 11.386 10.153 -10.308 1.00 91.38 87 ALA A O 1
ATOM 664 N N . LEU A 1 88 ? 10.171 10.754 -12.100 1.00 88.94 88 LEU A N 1
ATOM 665 C CA . LEU A 1 88 ? 10.367 12.198 -11.933 1.00 88.94 88 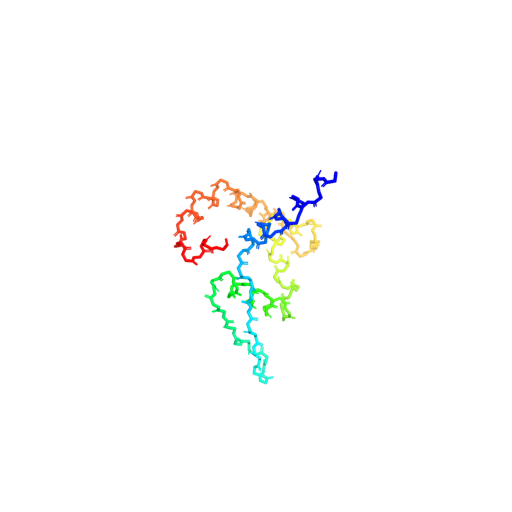LEU A CA 1
ATOM 666 C C . LEU A 1 88 ? 9.495 12.788 -10.818 1.00 88.94 88 LEU A C 1
ATOM 668 O O . LEU A 1 88 ? 9.964 13.634 -10.069 1.00 88.94 88 LEU A O 1
ATOM 672 N N . TYR A 1 89 ? 8.226 12.383 -10.713 1.00 86.00 89 TYR A N 1
ATOM 673 C CA . TYR A 1 89 ? 7.309 12.955 -9.717 1.00 86.00 89 TYR A CA 1
ATOM 674 C C . TYR A 1 89 ? 7.473 12.357 -8.319 1.00 86.00 89 TYR A C 1
ATOM 676 O O . TYR A 1 89 ? 7.277 13.068 -7.335 1.00 86.00 89 TYR A O 1
ATOM 684 N N . ASN A 1 90 ? 7.836 11.077 -8.224 1.00 88.88 90 ASN A N 1
ATOM 685 C CA . ASN A 1 90 ? 7.951 10.362 -6.953 1.00 88.88 90 ASN A CA 1
ATOM 686 C C . ASN A 1 90 ? 9.381 10.382 -6.394 1.00 88.88 90 ASN A C 1
ATOM 688 O O . ASN A 1 90 ? 9.803 9.451 -5.713 1.00 88.88 90 ASN A O 1
ATOM 692 N N . GLU A 1 91 ? 10.128 11.447 -6.678 1.00 84.06 91 GLU A N 1
ATOM 693 C CA . GLU A 1 91 ? 11.417 11.708 -6.048 1.00 84.06 91 GLU A CA 1
ATOM 694 C C . GLU A 1 91 ? 11.226 12.150 -4.586 1.00 84.06 91 GLU A C 1
ATOM 696 O O . GLU A 1 91 ? 10.359 12.974 -4.280 1.00 84.06 91 GLU A O 1
ATOM 701 N N . ASP A 1 92 ? 12.073 11.651 -3.679 1.00 79.12 92 ASP A N 1
ATOM 702 C CA . ASP A 1 92 ? 11.965 11.893 -2.233 1.00 79.12 92 ASP A CA 1
ATOM 703 C C . ASP A 1 92 ? 11.928 13.384 -1.865 1.00 79.12 92 ASP A C 1
ATOM 705 O O . ASP A 1 92 ? 11.190 13.780 -0.962 1.00 79.12 92 ASP A O 1
ATOM 709 N N . GLY A 1 93 ? 12.699 14.230 -2.559 1.00 77.94 93 GLY A N 1
ATOM 710 C CA . GLY A 1 93 ? 12.689 15.678 -2.331 1.00 77.94 93 GLY A CA 1
ATOM 711 C C . GLY A 1 93 ? 11.323 16.294 -2.637 1.00 77.94 93 GLY A C 1
ATOM 712 O O . GLY A 1 93 ? 10.750 17.001 -1.811 1.00 77.94 93 GLY A O 1
ATOM 713 N N . LEU A 1 94 ? 10.738 15.942 -3.786 1.00 80.19 94 LEU A N 1
ATOM 714 C CA . LEU A 1 94 ? 9.420 16.432 -4.188 1.00 80.19 94 LEU A CA 1
ATOM 715 C C . LEU A 1 94 ? 8.306 15.905 -3.283 1.00 80.19 94 LEU A C 1
ATOM 717 O O . LEU A 1 94 ? 7.386 16.662 -2.963 1.00 80.19 94 LEU A O 1
ATOM 721 N N . ILE A 1 95 ? 8.388 14.644 -2.851 1.00 82.12 95 ILE A N 1
ATOM 722 C CA . ILE A 1 95 ? 7.415 14.053 -1.927 1.00 82.12 95 ILE A CA 1
ATOM 723 C C . ILE A 1 95 ? 7.482 14.753 -0.569 1.00 82.12 95 ILE A C 1
ATOM 725 O O . ILE A 1 95 ? 6.448 15.156 -0.034 1.00 82.12 95 ILE A O 1
ATOM 729 N N . ASN A 1 96 ? 8.673 14.927 -0.000 1.00 80.06 96 ASN A N 1
ATOM 730 C CA . ASN A 1 96 ? 8.801 15.501 1.337 1.00 80.06 96 ASN A CA 1
ATOM 731 C C . ASN A 1 96 ? 8.398 16.9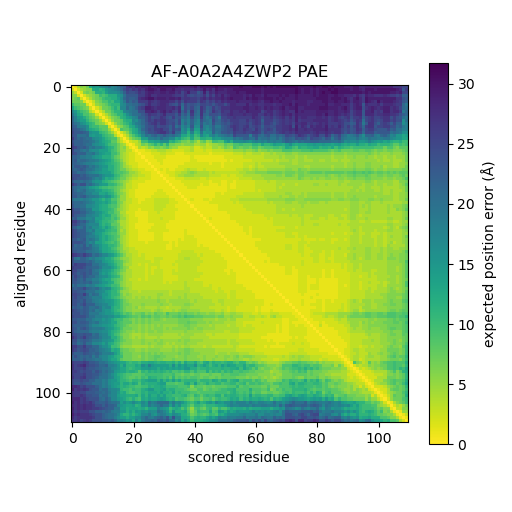78 1.375 1.00 80.06 96 ASN A C 1
ATOM 733 O O . ASN A 1 96 ? 7.658 17.394 2.275 1.00 80.06 96 ASN A O 1
ATOM 737 N N . ASP A 1 97 ? 8.803 17.739 0.360 1.00 80.62 97 ASP A N 1
ATOM 738 C CA . ASP A 1 97 ? 8.559 19.177 0.308 1.00 80.62 97 ASP A CA 1
ATOM 739 C C . ASP A 1 97 ? 7.095 19.500 -0.017 1.00 80.62 97 ASP A C 1
ATOM 741 O O . ASP A 1 97 ? 6.505 20.386 0.606 1.00 80.62 97 ASP A O 1
ATOM 745 N N . ASN A 1 98 ? 6.470 18.759 -0.943 1.00 76.19 98 ASN A N 1
ATOM 746 C CA . ASN A 1 98 ? 5.132 19.095 -1.446 1.00 76.19 98 ASN A CA 1
ATOM 747 C C . ASN A 1 98 ? 3.996 18.285 -0.818 1.00 76.19 98 ASN A C 1
ATOM 749 O O . ASN A 1 98 ? 2.843 18.730 -0.851 1.00 76.19 98 ASN A O 1
ATOM 753 N N . PHE A 1 99 ? 4.294 17.099 -0.289 1.00 75.94 99 PHE A N 1
ATOM 754 C CA . PHE A 1 99 ? 3.284 16.142 0.145 1.00 75.94 99 PHE A CA 1
ATOM 755 C C . PHE A 1 99 ? 3.413 15.851 1.637 1.00 75.94 99 PHE A C 1
ATOM 757 O O . PHE A 1 99 ? 2.534 16.256 2.397 1.00 75.94 99 PHE A O 1
ATOM 764 N N . ALA A 1 100 ? 4.514 15.229 2.074 1.00 76.44 100 ALA A N 1
ATOM 765 C CA . ALA A 1 100 ? 4.662 14.747 3.445 1.00 76.44 100 ALA A CA 1
ATOM 766 C C . ALA A 1 100 ? 4.474 15.876 4.464 1.00 76.44 100 ALA A C 1
ATOM 768 O O . ALA A 1 100 ? 3.665 15.731 5.372 1.00 76.44 100 ALA A O 1
ATOM 769 N N . SER A 1 101 ? 5.110 17.033 4.264 1.00 73.12 101 SER A N 1
ATOM 770 C CA . SER A 1 101 ? 5.017 18.197 5.163 1.00 73.12 101 SER A CA 1
ATOM 771 C C . SER A 1 101 ? 3.594 18.747 5.382 1.00 73.12 101 SER A C 1
ATOM 773 O O . SER A 1 101 ? 3.365 19.498 6.331 1.00 73.12 101 SER A O 1
ATOM 775 N N . ARG A 1 102 ? 2.630 18.388 4.521 1.00 74.31 102 ARG A N 1
ATOM 776 C CA . ARG A 1 102 ? 1.260 18.924 4.520 1.00 74.31 102 ARG A CA 1
ATOM 777 C C . ARG A 1 102 ? 0.224 17.976 5.123 1.00 74.31 102 ARG A C 1
ATOM 779 O O . ARG A 1 102 ? -0.920 18.394 5.313 1.00 74.31 102 ARG A O 1
ATOM 786 N N . PHE A 1 103 ? 0.589 16.729 5.423 1.00 71.94 103 PHE A N 1
ATOM 787 C CA . PHE A 1 103 ? -0.317 15.811 6.113 1.00 71.94 103 PHE A CA 1
ATOM 788 C C . PHE A 1 103 ? -0.463 16.208 7.576 1.00 71.94 103 PHE A C 1
ATOM 790 O O . PHE A 1 103 ? 0.498 16.611 8.225 1.00 71.94 103 PHE A O 1
ATOM 797 N N . SER A 1 104 ? -1.693 16.131 8.094 1.00 66.94 104 SER A N 1
ATOM 798 C CA . SER A 1 104 ? -1.926 16.395 9.512 1.00 66.94 104 SER A CA 1
ATOM 799 C C . SER A 1 104 ? -1.133 15.389 10.346 1.00 66.94 104 SER A C 1
ATOM 801 O O . SER A 1 104 ? -0.965 14.237 9.939 1.00 66.94 104 SER A O 1
ATOM 803 N N . LYS A 1 105 ? -0.690 15.808 11.537 1.00 63.84 105 LYS A N 1
ATOM 804 C CA . LYS A 1 105 ? 0.039 14.938 12.475 1.00 63.84 105 LYS A CA 1
ATOM 805 C C . LYS A 1 105 ? -0.669 13.601 12.695 1.00 63.84 105 LYS A C 1
ATOM 807 O O . LYS A 1 105 ? -0.042 12.560 12.701 1.00 63.84 105 LYS A O 1
ATOM 812 N N . GLN A 1 106 ? -1.999 13.609 12.677 1.00 64.12 106 GLN A N 1
ATOM 813 C CA . GLN A 1 106 ? -2.820 12.413 12.828 1.00 64.12 106 GLN A CA 1
ATOM 814 C C . GLN A 1 106 ? -2.551 11.305 11.790 1.00 64.12 106 GLN A C 1
ATOM 816 O O . GLN A 1 106 ? -2.769 10.138 12.097 1.00 64.12 106 GLN A O 1
ATOM 821 N N . GLY A 1 107 ? -2.085 11.652 10.584 1.00 57.94 107 GLY A N 1
ATOM 822 C CA . GLY A 1 107 ? -1.641 10.691 9.566 1.00 57.94 107 GLY A CA 1
ATOM 823 C C . GLY A 1 107 ? -0.131 10.416 9.559 1.00 57.94 107 GLY A C 1
ATOM 824 O O . GLY A 1 107 ? 0.295 9.473 8.901 1.00 57.94 107 GLY A O 1
ATOM 825 N N . GLN A 1 108 ? 0.666 11.227 10.262 1.00 59.00 108 GLN A N 1
ATOM 826 C CA . GLN A 1 108 ? 2.129 11.123 10.347 1.00 59.00 108 GLN A CA 1
ATOM 827 C C . GLN A 1 108 ? 2.626 10.495 11.657 1.00 59.00 108 GLN A C 1
ATOM 829 O O . GLN A 1 108 ? 3.771 10.063 11.708 1.00 59.00 108 GLN A O 1
ATOM 834 N N . ASP A 1 109 ? 1.788 10.434 12.695 1.00 55.03 109 ASP A N 1
ATOM 835 C CA . ASP A 1 109 ? 2.085 9.835 14.005 1.00 55.03 109 ASP A CA 1
ATOM 836 C C . ASP A 1 109 ? 2.011 8.283 13.958 1.00 55.03 109 ASP A C 1
ATOM 838 O O . ASP A 1 109 ? 1.521 7.640 14.894 1.00 55.03 109 ASP A O 1
ATOM 842 N N . VAL A 1 110 ? 2.441 7.693 12.833 1.00 53.94 110 VAL A N 1
ATOM 843 C CA . VAL A 1 110 ? 2.654 6.249 12.629 1.00 53.94 110 VAL A CA 1
ATOM 844 C C . VAL A 1 110 ? 3.994 5.802 13.201 1.00 53.94 110 VAL A C 1
ATOM 846 O O . VAL A 1 110 ? 4.987 6.546 13.062 1.00 53.94 110 VAL A O 1
#